Protein AF-A0A938H9A1-F1 (afdb_monomer)

Foldseek 3Di:
DDPVVVVVVVVVVVVVVVVVVVCCVVVVLVVCLVVPVVSVVVVCVVVVVLVVLLVVLLVVFFLDDDPVCVVVVQHSVNSSNVSSVVSSCVVCVVVVVVCVVVVVVVVVVD

Sequence (110 aa):
MGSDFMIDAGLYLAYALFGVGVLAAIGFPLVEMVTNLESAKKTLLSVGSLVVIFGLSYVLSGNEVLDSYQKFGITASSSKLIGASLIMLYITSILTFVLLVVGEILSALR

Secondary structure (DSSP, 8-state):
--HHHHHHHHHHHHHHHHHHHHHHHHHHHHHHHHH-HHHHHHHHHHHHHHHHHHHHHHHHS-----HHHHTTT--HHHHHHHHHHHHHHHHHHHHHHHHHHHHHHHHHH-

Structure (mmCIF, N/CA/C/O backbone):
data_AF-A0A938H9A1-F1
#
_entry.id   AF-A0A938H9A1-F1
#
loop_
_atom_site.group_PDB
_atom_site.id
_atom_site.type_symbol
_atom_site.label_atom_id
_atom_site.label_alt_id
_atom_site.label_comp_id
_atom_site.label_asym_id
_atom_site.label_entity_id
_atom_site.label_seq_id
_atom_site.pdbx_PDB_ins_code
_atom_site.Cartn_x
_atom_site.Cartn_y
_atom_site.Cartn_z
_atom_site.occupancy
_atom_site.B_iso_or_equiv
_atom_site.auth_seq_id
_atom_site.auth_comp_id
_atom_site.auth_asym_id
_atom_site.auth_atom_id
_atom_site.pdbx_PDB_model_num
ATOM 1 N N . MET A 1 1 ? 12.828 -32.909 27.542 1.00 55.53 1 MET A N 1
ATOM 2 C CA . MET A 1 1 ? 11.984 -32.097 26.639 1.00 55.53 1 MET A CA 1
ATOM 3 C C . MET A 1 1 ? 12.920 -31.163 25.901 1.00 55.53 1 MET A C 1
ATOM 5 O O . MET A 1 1 ? 13.513 -30.307 26.540 1.00 55.53 1 MET A O 1
ATOM 9 N N . GLY A 1 2 ? 13.198 -31.475 24.633 1.00 67.69 2 GLY A N 1
ATOM 10 C CA . GLY A 1 2 ? 14.241 -30.818 23.842 1.00 67.69 2 GLY A CA 1
ATOM 11 C C . GLY A 1 2 ? 13.844 -29.411 23.407 1.00 67.69 2 GLY A C 1
ATOM 12 O O . GLY A 1 2 ? 12.656 -29.096 23.338 1.00 67.69 2 GLY A O 1
ATOM 13 N N . SER A 1 3 ? 14.848 -28.588 23.114 1.00 71.31 3 SER A N 1
ATOM 14 C CA . SER A 1 3 ? 14.732 -27.231 22.559 1.00 71.31 3 SER A CA 1
ATOM 15 C C . SER A 1 3 ? 13.747 -27.122 21.392 1.00 71.31 3 SER A C 1
ATOM 17 O O . SER A 1 3 ? 13.077 -26.102 21.257 1.00 71.31 3 SER A O 1
ATOM 19 N N . ASP A 1 4 ? 13.604 -28.192 20.612 1.00 79.69 4 ASP A N 1
ATOM 20 C CA . ASP A 1 4 ? 12.749 -28.261 19.425 1.00 79.69 4 ASP A CA 1
ATOM 21 C C . ASP A 1 4 ? 11.268 -28.030 19.760 1.00 79.69 4 ASP A C 1
ATOM 23 O O . ASP A 1 4 ? 10.580 -27.301 19.054 1.00 79.69 4 ASP A O 1
ATOM 27 N N . PHE A 1 5 ? 10.789 -28.521 20.912 1.00 82.38 5 PHE A N 1
ATOM 28 C CA . PHE A 1 5 ? 9.403 -28.298 21.341 1.00 82.38 5 PHE A CA 1
ATOM 29 C C . PHE A 1 5 ? 9.107 -26.818 21.627 1.00 82.38 5 PHE A C 1
ATOM 31 O O . PHE A 1 5 ? 8.022 -26.334 21.311 1.00 82.38 5 PHE A O 1
ATOM 38 N N . MET A 1 6 ? 10.055 -26.085 22.224 1.00 84.12 6 MET A N 1
ATOM 39 C CA . MET A 1 6 ? 9.858 -24.659 22.512 1.00 84.12 6 MET A CA 1
ATOM 40 C C . MET A 1 6 ? 9.901 -23.811 21.239 1.00 84.12 6 MET A C 1
ATOM 42 O O . MET A 1 6 ? 9.151 -22.842 21.131 1.00 84.12 6 MET A O 1
ATOM 46 N N . ILE A 1 7 ? 10.754 -24.184 20.282 1.00 91.19 7 ILE A N 1
ATOM 47 C CA . ILE A 1 7 ? 10.863 -23.501 18.989 1.00 91.19 7 ILE A CA 1
ATOM 48 C C . ILE A 1 7 ? 9.584 -23.716 18.177 1.00 91.19 7 ILE A C 1
ATOM 50 O O . ILE A 1 7 ? 8.975 -22.739 17.744 1.00 91.19 7 ILE A O 1
ATOM 54 N N . ASP A 1 8 ? 9.127 -24.962 18.044 1.00 92.62 8 ASP A N 1
ATOM 55 C CA . ASP A 1 8 ? 7.924 -25.284 17.275 1.00 92.62 8 ASP A CA 1
ATOM 56 C C . ASP A 1 8 ? 6.675 -24.645 17.892 1.00 92.62 8 ASP A C 1
ATOM 58 O O . ASP A 1 8 ? 5.897 -23.994 17.194 1.00 92.62 8 ASP A O 1
ATOM 62 N N . ALA A 1 9 ? 6.498 -24.754 19.214 1.00 92.00 9 ALA A N 1
ATOM 63 C CA . ALA A 1 9 ? 5.362 -24.143 19.905 1.00 92.00 9 ALA A CA 1
ATOM 64 C C . ALA A 1 9 ? 5.363 -22.609 19.785 1.00 92.00 9 ALA A C 1
ATOM 66 O O . ALA A 1 9 ? 4.313 -22.006 19.550 1.00 92.00 9 ALA A O 1
ATOM 67 N N . GLY A 1 10 ? 6.535 -21.976 19.904 1.00 91.50 10 GLY A N 1
ATOM 68 C CA . GLY A 1 10 ? 6.688 -20.535 19.710 1.00 91.50 10 GLY A CA 1
ATOM 69 C C . GLY A 1 10 ? 6.359 -20.100 18.282 1.00 91.50 10 GLY A C 1
ATOM 70 O O . GLY A 1 10 ? 5.687 -19.087 18.084 1.00 91.50 10 GLY A O 1
ATOM 71 N N . LEU A 1 11 ? 6.765 -20.890 17.287 1.00 94.38 11 LEU A N 1
ATOM 72 C CA . LEU A 1 11 ? 6.515 -20.597 15.880 1.00 94.38 11 LEU A CA 1
ATOM 73 C C . LEU A 1 11 ? 5.032 -20.763 15.511 1.00 94.38 11 LEU A C 1
ATOM 75 O O . LEU A 1 11 ? 4.464 -19.889 14.856 1.00 94.38 11 LEU A O 1
ATOM 79 N N . TYR A 1 12 ? 4.371 -21.820 15.992 1.00 94.75 12 TYR A N 1
ATOM 80 C CA . TYR A 1 12 ? 2.926 -21.996 15.811 1.00 94.75 12 TYR A CA 1
ATOM 81 C C . TYR A 1 12 ? 2.122 -20.865 16.455 1.00 94.75 12 TYR A C 1
ATOM 83 O O . TYR A 1 12 ? 1.180 -20.356 15.845 1.00 94.75 12 TYR A O 1
ATOM 91 N N . LEU A 1 13 ? 2.510 -20.427 17.656 1.00 94.94 13 LEU A N 1
ATOM 92 C CA . LEU A 1 13 ? 1.878 -19.287 18.314 1.00 94.94 13 LEU A CA 1
ATOM 93 C C . LEU A 1 13 ? 2.089 -17.991 17.521 1.00 94.94 13 LEU A C 1
ATOM 95 O O . LEU A 1 13 ? 1.142 -17.228 17.334 1.00 94.94 13 LEU A O 1
ATOM 99 N N . ALA A 1 14 ? 3.302 -17.753 17.017 1.00 95.38 14 ALA A N 1
ATOM 100 C CA . ALA A 1 14 ? 3.604 -16.590 16.191 1.00 95.38 14 ALA A CA 1
ATOM 101 C C . ALA A 1 14 ? 2.769 -16.576 14.902 1.00 95.38 14 ALA A C 1
ATOM 103 O O . ALA A 1 14 ? 2.202 -15.540 14.564 1.00 95.38 14 ALA A O 1
ATOM 104 N N . TYR A 1 15 ? 2.619 -17.716 14.219 1.00 95.88 15 TYR A N 1
ATOM 105 C CA . TYR A 1 15 ? 1.754 -17.813 13.041 1.00 95.88 15 TYR A CA 1
ATOM 106 C C . TYR A 1 15 ? 0.277 -17.602 13.372 1.00 95.88 15 TYR A C 1
ATOM 108 O O . TYR A 1 15 ? -0.418 -16.922 12.617 1.00 95.88 15 TYR A O 1
ATOM 116 N N . ALA A 1 16 ? -0.203 -18.124 14.503 1.00 96.38 16 ALA A N 1
ATOM 117 C CA . ALA A 1 16 ? -1.574 -17.896 14.947 1.00 96.38 16 ALA A CA 1
ATOM 118 C C . ALA A 1 16 ? -1.832 -16.405 15.224 1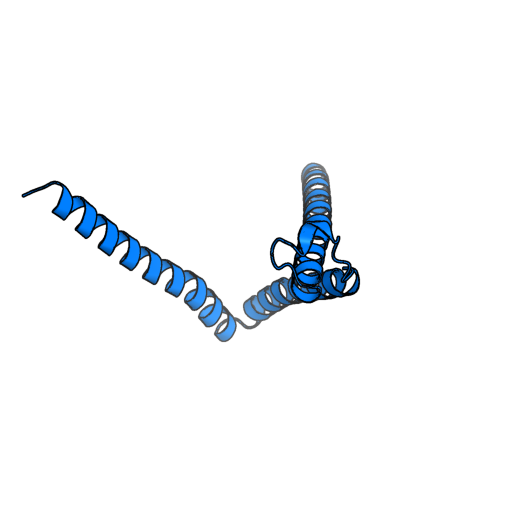.00 96.38 16 ALA A C 1
ATOM 120 O O . ALA A 1 16 ? -2.798 -15.837 14.716 1.00 96.38 16 ALA A O 1
ATOM 121 N N . LEU A 1 17 ? -0.937 -15.747 15.967 1.00 96.75 17 LEU A N 1
ATOM 122 C CA . LEU A 1 17 ? -1.026 -14.315 16.257 1.00 96.75 17 LEU A CA 1
ATOM 123 C C . LEU A 1 17 ? -0.872 -13.458 14.998 1.00 96.75 17 LEU A C 1
ATOM 125 O O . LEU A 1 17 ? -1.593 -12.476 14.846 1.00 96.75 17 LEU A O 1
ATOM 129 N N . PHE A 1 18 ? 0.012 -13.840 14.075 1.00 96.44 18 PHE A N 1
ATOM 130 C CA . PHE A 1 18 ? 0.145 -13.182 12.778 1.00 96.44 18 PHE A CA 1
ATOM 131 C C . PHE A 1 18 ? -1.151 -13.290 11.971 1.00 96.44 18 PHE A C 1
ATOM 133 O O . PHE A 1 18 ? -1.632 -12.286 11.456 1.00 96.44 18 PHE A O 1
ATOM 140 N N . GLY A 1 19 ? -1.762 -14.478 11.924 1.00 96.38 19 GLY A N 1
ATOM 141 C CA . GLY A 1 19 ? -3.053 -14.690 11.274 1.00 96.38 19 GLY A CA 1
ATOM 142 C C . GLY A 1 19 ? -4.150 -13.805 11.867 1.00 96.38 19 GLY A C 1
ATOM 143 O O . GLY A 1 19 ? -4.844 -13.110 11.127 1.00 96.38 19 GLY A O 1
ATOM 144 N N . VAL A 1 20 ? -4.263 -13.753 13.198 1.00 96.50 20 VAL A N 1
ATOM 145 C CA . VAL A 1 20 ? -5.205 -12.853 13.889 1.00 96.50 20 VAL A CA 1
ATOM 146 C C . VAL A 1 20 ? -4.896 -11.387 13.585 1.00 96.50 20 VAL A C 1
ATOM 148 O O . VAL A 1 20 ? -5.813 -10.612 13.327 1.00 96.50 20 VAL A O 1
ATOM 151 N N . GLY A 1 21 ? -3.619 -11.007 13.560 1.00 95.44 21 GLY A N 1
ATOM 152 C CA . GLY A 1 21 ? -3.176 -9.657 13.222 1.00 95.44 21 GLY A CA 1
ATOM 153 C C . GLY A 1 21 ? -3.576 -9.249 11.806 1.00 95.44 21 GLY A C 1
ATOM 154 O O . GLY A 1 21 ? -4.126 -8.169 11.619 1.00 95.44 21 GLY A O 1
ATOM 155 N N . VAL A 1 22 ? -3.378 -10.127 10.819 1.00 96.25 22 VAL A N 1
ATOM 156 C CA . VAL A 1 22 ? -3.808 -9.901 9.430 1.00 96.25 22 VAL A CA 1
ATOM 157 C C . VAL A 1 22 ? -5.330 -9.779 9.347 1.00 96.25 22 VAL A C 1
ATOM 159 O O . VAL A 1 22 ? -5.840 -8.851 8.718 1.00 96.25 22 VAL A O 1
ATOM 162 N N . LEU A 1 23 ? -6.065 -10.670 10.018 1.00 95.69 23 LEU A N 1
ATOM 163 C CA . LEU A 1 23 ? -7.528 -10.624 10.053 1.00 95.69 23 LEU A CA 1
ATOM 164 C C . LEU A 1 23 ? -8.045 -9.335 10.695 1.00 95.69 23 LEU A C 1
ATOM 166 O O . LEU A 1 23 ? -8.982 -8.743 10.174 1.00 95.69 23 LEU A O 1
ATOM 170 N N . ALA A 1 24 ? -7.431 -8.870 11.781 1.00 93.31 24 ALA A N 1
ATOM 171 C CA . ALA A 1 24 ? -7.784 -7.612 12.427 1.00 93.31 24 ALA A CA 1
ATOM 172 C C . ALA A 1 24 ? -7.439 -6.402 11.544 1.00 93.31 24 ALA A C 1
ATOM 174 O O . ALA A 1 24 ? -8.273 -5.517 11.361 1.00 93.31 24 ALA A O 1
ATOM 175 N N . ALA A 1 25 ? -6.241 -6.383 10.954 1.00 90.00 25 ALA A N 1
ATOM 176 C CA . ALA A 1 25 ? -5.765 -5.295 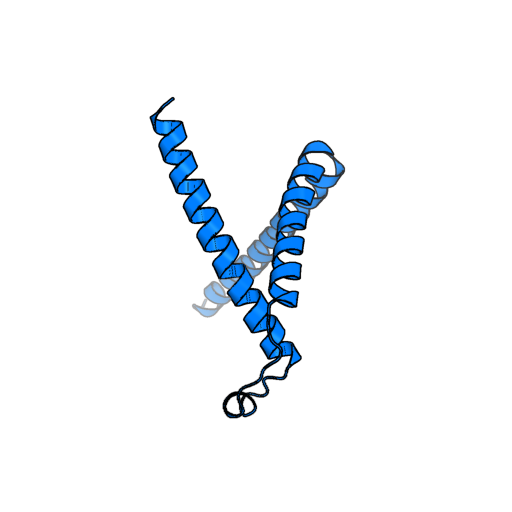10.103 1.00 90.00 25 ALA A CA 1
ATOM 177 C C . ALA A 1 25 ? -6.630 -5.090 8.852 1.00 90.00 25 ALA A C 1
ATOM 179 O O . ALA A 1 25 ? -6.736 -3.969 8.367 1.00 90.00 25 ALA A O 1
ATOM 180 N N . ILE A 1 26 ? -7.261 -6.151 8.343 1.00 89.94 26 ILE A N 1
ATOM 181 C CA . ILE A 1 26 ? -8.200 -6.075 7.217 1.00 89.94 26 ILE A CA 1
ATOM 182 C C . ILE A 1 26 ? -9.641 -5.898 7.718 1.00 89.94 26 ILE A C 1
ATOM 184 O O . ILE A 1 26 ? -10.387 -5.069 7.203 1.00 89.94 26 ILE A O 1
ATOM 188 N N . GLY A 1 27 ? -10.041 -6.659 8.736 1.00 90.62 27 GLY A N 1
ATOM 189 C CA . GLY A 1 27 ? -11.410 -6.718 9.238 1.00 90.62 27 GLY A CA 1
ATOM 190 C C . GLY A 1 27 ? -11.883 -5.417 9.880 1.00 90.62 27 GLY A C 1
ATOM 191 O O . GLY A 1 27 ? -12.991 -4.975 9.585 1.00 90.62 27 GLY A O 1
ATOM 192 N N . PHE A 1 28 ? -11.053 -4.768 10.704 1.00 87.94 28 PHE A N 1
ATOM 193 C CA . PHE A 1 28 ? -11.435 -3.511 11.355 1.00 87.94 28 PHE A CA 1
ATOM 194 C C . PHE A 1 28 ? -11.724 -2.389 10.349 1.00 87.94 28 PHE A C 1
ATOM 196 O O . PHE A 1 28 ? -12.821 -1.835 10.417 1.00 87.94 28 PHE A O 1
ATOM 203 N N . PRO A 1 29 ? -10.842 -2.087 9.371 1.00 83.56 29 PRO A N 1
ATOM 204 C CA . PRO A 1 29 ? -11.151 -1.095 8.345 1.00 83.56 29 PRO A CA 1
ATOM 205 C C . PRO A 1 29 ? -12.423 -1.411 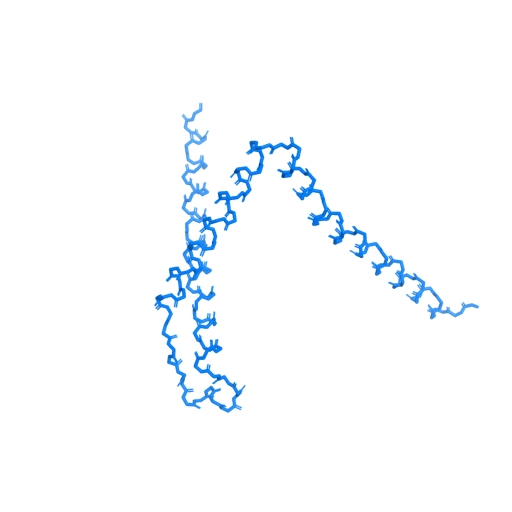7.557 1.00 83.56 29 PRO A C 1
ATOM 207 O O . PRO A 1 29 ? -13.192 -0.503 7.265 1.00 83.56 29 PRO A O 1
ATOM 210 N N . LEU A 1 30 ? -12.677 -2.684 7.231 1.00 86.00 30 LEU A N 1
ATOM 211 C CA . LEU A 1 30 ? -13.877 -3.074 6.487 1.00 86.00 30 LEU A CA 1
ATOM 212 C C . LEU A 1 30 ? -15.160 -2.846 7.293 1.00 86.00 30 LEU A C 1
ATOM 214 O O . LEU A 1 30 ? -16.132 -2.327 6.748 1.00 86.00 30 LEU A O 1
ATOM 218 N N . VAL A 1 31 ? -15.168 -3.193 8.583 1.00 86.81 31 VAL A N 1
ATOM 219 C CA . VAL A 1 31 ? -16.314 -2.925 9.465 1.00 86.81 31 VAL A CA 1
ATOM 220 C C . VAL A 1 31 ? -16.527 -1.417 9.613 1.00 86.81 31 VAL A C 1
ATOM 222 O O . VAL A 1 31 ? -17.647 -0.946 9.427 1.00 86.81 31 VAL A O 1
ATOM 225 N N . GLU A 1 32 ? -15.455 -0.660 9.853 1.00 83.50 32 GLU A N 1
ATOM 226 C CA . GLU A 1 32 ? -15.465 0.806 9.959 1.00 83.50 32 GLU A CA 1
ATOM 227 C C . GLU A 1 32 ? -16.015 1.475 8.686 1.00 83.50 32 GLU A C 1
ATOM 229 O O . GLU A 1 32 ? -16.759 2.451 8.757 1.00 83.50 32 GLU A O 1
ATOM 234 N N . MET A 1 33 ? -15.697 0.934 7.504 1.00 81.12 33 MET A N 1
ATOM 235 C CA . MET A 1 33 ? -16.204 1.441 6.225 1.00 81.12 33 MET A CA 1
ATOM 236 C C . MET A 1 33 ? -17.718 1.250 6.058 1.00 81.12 33 MET A C 1
ATOM 238 O O . MET A 1 33 ? -18.359 2.045 5.372 1.00 81.12 33 MET A O 1
ATOM 242 N N . VAL A 1 34 ? -18.300 0.208 6.657 1.00 82.50 34 VAL A N 1
ATOM 243 C CA . VAL A 1 34 ? -19.744 -0.068 6.563 1.00 82.50 34 VAL A CA 1
ATOM 244 C C . VAL A 1 34 ? -20.526 0.692 7.634 1.00 82.50 34 VAL A C 1
ATOM 246 O O . VAL A 1 34 ? -21.640 1.142 7.373 1.00 82.50 34 VAL A O 1
ATOM 249 N N . THR A 1 35 ? -19.958 0.865 8.827 1.00 84.75 35 THR A N 1
ATOM 250 C CA . THR A 1 35 ? -20.620 1.561 9.939 1.00 84.75 35 THR A CA 1
ATOM 251 C C . THR A 1 35 ? -20.513 3.081 9.831 1.00 84.75 35 THR A C 1
ATOM 253 O O . THR A 1 35 ? -21.471 3.781 10.156 1.00 84.75 35 THR A O 1
ATOM 256 N N . ASN A 1 36 ? -19.387 3.602 9.332 1.00 83.38 36 ASN A N 1
ATOM 257 C CA . ASN A 1 36 ? -19.093 5.031 9.284 1.00 83.38 36 ASN A CA 1
ATOM 258 C C . ASN A 1 36 ? -18.863 5.506 7.843 1.00 83.38 36 ASN A C 1
ATOM 260 O O . ASN A 1 36 ? -17.742 5.513 7.332 1.00 83.38 36 ASN A O 1
ATOM 264 N N . LEU A 1 37 ? -19.925 6.005 7.199 1.00 78.62 37 LEU A N 1
ATOM 265 C CA . LEU A 1 37 ? -19.866 6.556 5.835 1.00 78.62 37 LEU A CA 1
ATOM 266 C C . LEU A 1 37 ? -18.848 7.699 5.673 1.00 78.62 37 LEU A C 1
ATOM 268 O O . LEU A 1 37 ? -18.301 7.885 4.587 1.00 78.62 37 LEU A O 1
ATOM 272 N N . GLU A 1 38 ? -18.589 8.484 6.721 1.00 80.62 38 GLU A N 1
ATOM 273 C CA . GLU A 1 38 ? -17.589 9.557 6.673 1.00 80.62 38 GLU A CA 1
ATOM 274 C C . GLU A 1 38 ? -16.157 9.004 6.651 1.00 80.62 38 GLU A C 1
ATOM 276 O O . GLU A 1 38 ? -15.355 9.390 5.795 1.00 80.62 38 GLU A O 1
ATOM 281 N N . SER A 1 39 ? -15.849 8.059 7.544 1.00 77.75 39 SER A N 1
ATOM 282 C CA . SER A 1 39 ? -14.560 7.359 7.577 1.00 77.75 39 SER A CA 1
ATOM 283 C C . SER A 1 39 ? -14.325 6.592 6.277 1.00 77.75 39 SER A C 1
ATOM 285 O O . SER A 1 39 ? -13.246 6.681 5.694 1.00 77.75 39 SER A O 1
ATOM 287 N N . ALA A 1 40 ? -15.363 5.936 5.751 1.00 80.81 40 ALA A N 1
ATOM 288 C CA . ALA A 1 40 ? -15.315 5.241 4.472 1.00 80.81 40 ALA A CA 1
ATOM 289 C C . ALA A 1 40 ? -14.929 6.167 3.314 1.00 80.81 40 ALA A C 1
ATOM 291 O O . ALA A 1 40 ? -14.081 5.810 2.500 1.00 80.81 40 ALA A O 1
ATOM 292 N N . LYS A 1 41 ? -15.498 7.379 3.254 1.00 82.75 41 LYS A N 1
ATOM 293 C CA . LYS A 1 41 ? -15.149 8.377 2.230 1.00 82.75 41 LYS A CA 1
ATOM 294 C C . LYS A 1 41 ? -13.698 8.835 2.348 1.00 82.75 41 LYS A C 1
ATOM 296 O O . LYS A 1 41 ? -13.032 8.951 1.324 1.00 82.75 41 LYS A O 1
ATOM 301 N N . LYS A 1 42 ? -13.191 9.072 3.564 1.00 83.62 42 LYS A N 1
ATOM 302 C CA . LYS A 1 42 ? -11.785 9.462 3.788 1.00 83.62 42 LYS A CA 1
ATOM 303 C C . LYS A 1 42 ? -10.820 8.357 3.353 1.00 83.62 42 LYS A C 1
ATOM 305 O O . LYS A 1 42 ? -9.870 8.642 2.628 1.00 83.62 42 LYS A O 1
ATOM 310 N N . THR A 1 43 ? -11.100 7.106 3.714 1.00 84.75 43 THR A N 1
ATOM 311 C CA . THR A 1 43 ? -10.309 5.944 3.279 1.00 84.75 43 THR A CA 1
ATOM 312 C C . THR A 1 43 ? -10.398 5.730 1.769 1.00 84.75 43 THR A C 1
ATOM 314 O O . THR A 1 43 ? -9.395 5.470 1.114 1.00 84.75 43 THR A O 1
ATOM 317 N N . LEU A 1 44 ? -11.580 5.887 1.174 1.00 85.12 44 LEU A N 1
ATOM 318 C CA . LEU A 1 44 ? -11.746 5.756 -0.272 1.00 85.12 44 LEU A CA 1
ATOM 319 C C . LEU A 1 44 ? -11.010 6.867 -1.030 1.00 85.12 44 LEU A C 1
ATOM 321 O O . LEU A 1 44 ? -10.438 6.608 -2.083 1.00 85.12 44 LEU A O 1
ATOM 325 N N . LEU A 1 45 ? -10.979 8.087 -0.489 1.00 88.50 45 LEU A N 1
ATOM 326 C CA . LEU A 1 45 ? -10.190 9.185 -1.045 1.00 88.50 45 LEU A CA 1
ATOM 327 C C . LEU A 1 45 ? -8.685 8.923 -0.924 1.00 88.50 45 LEU A C 1
ATOM 329 O O . LEU A 1 45 ? -7.955 9.189 -1.879 1.00 88.50 45 LEU A O 1
ATOM 333 N N . SER A 1 46 ? -8.206 8.380 0.199 1.00 86.62 46 SER A N 1
ATOM 334 C CA . SER A 1 46 ? -6.779 8.071 0.368 1.00 86.62 46 SER A CA 1
ATOM 335 C C . SER A 1 46 ? -6.329 6.927 -0.546 1.00 86.62 46 SER A C 1
ATOM 337 O O . SER A 1 46 ? -5.347 7.062 -1.271 1.00 86.62 46 SER A O 1
ATOM 339 N N . VAL A 1 47 ? -7.082 5.828 -0.599 1.00 89.31 47 VAL A N 1
ATOM 340 C CA . VAL A 1 47 ? -6.778 4.700 -1.490 1.00 89.31 47 VAL A CA 1
ATOM 341 C C . VAL A 1 47 ? -6.967 5.107 -2.952 1.00 89.31 47 VAL A C 1
ATOM 343 O O . VAL A 1 47 ? -6.122 4.813 -3.793 1.00 89.31 47 VAL A O 1
ATOM 346 N N . GLY A 1 48 ? -8.039 5.836 -3.263 1.00 91.44 48 GLY A N 1
ATOM 347 C CA . GLY A 1 48 ? -8.337 6.307 -4.612 1.00 91.44 48 GLY A CA 1
ATOM 348 C C . GLY A 1 48 ? -7.265 7.247 -5.158 1.00 91.44 48 GLY A C 1
ATOM 349 O O . GLY A 1 48 ? -6.833 7.079 -6.295 1.00 91.44 48 GLY A O 1
ATOM 350 N N . SER A 1 49 ? -6.769 8.187 -4.349 1.00 91.12 49 SER A N 1
ATOM 351 C CA . SER A 1 49 ? -5.656 9.058 -4.754 1.00 91.12 49 SER A CA 1
ATOM 352 C C . SER A 1 49 ? -4.371 8.269 -5.015 1.00 91.12 49 SER A C 1
ATOM 354 O O . SER A 1 49 ? -3.685 8.540 -5.999 1.00 91.12 49 SER A O 1
ATOM 356 N N . LEU A 1 50 ? -4.087 7.234 -4.222 1.00 91.44 50 LEU A N 1
ATOM 357 C CA . LEU A 1 50 ? -2.940 6.353 -4.442 1.00 91.44 50 LEU A CA 1
ATOM 358 C C . LEU A 1 50 ? -3.054 5.570 -5.763 1.00 91.44 50 LEU A C 1
ATOM 360 O O . LEU A 1 50 ? -2.085 5.487 -6.518 1.00 91.44 50 LEU A O 1
ATOM 364 N N . VAL A 1 51 ? -4.251 5.065 -6.082 1.00 94.00 51 VAL A N 1
ATOM 365 C CA . VAL A 1 51 ? -4.545 4.399 -7.364 1.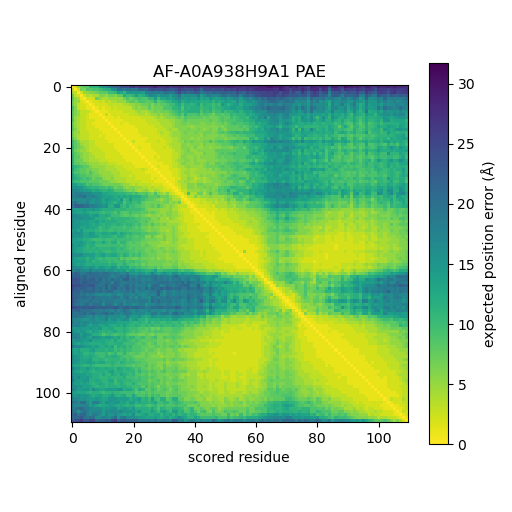00 94.00 51 VAL A CA 1
ATOM 366 C C . VAL A 1 51 ? -4.392 5.363 -8.540 1.00 94.00 51 VAL A C 1
ATOM 368 O O . VAL A 1 51 ? -3.821 4.988 -9.563 1.00 94.00 51 VAL A O 1
ATOM 371 N N . VAL A 1 52 ? -4.852 6.610 -8.403 1.00 94.81 52 VAL A N 1
ATOM 372 C CA . VAL A 1 52 ? -4.685 7.644 -9.438 1.00 94.81 52 VAL A CA 1
ATOM 373 C C . VAL A 1 52 ? -3.204 7.928 -9.686 1.00 94.81 52 VAL A C 1
ATOM 375 O O . VAL A 1 52 ? -2.776 7.938 -10.839 1.00 94.81 52 VAL A O 1
ATOM 378 N N . ILE A 1 53 ? -2.406 8.103 -8.627 1.00 94.69 53 ILE A N 1
ATOM 379 C CA . ILE A 1 53 ? -0.959 8.327 -8.754 1.00 94.69 53 ILE A CA 1
ATOM 380 C C . ILE A 1 53 ? -0.297 7.127 -9.433 1.00 94.69 53 ILE A C 1
ATOM 382 O O . ILE A 1 53 ? 0.450 7.319 -10.387 1.00 94.69 53 ILE A O 1
ATOM 386 N N . PHE A 1 54 ? -0.613 5.899 -9.010 1.00 93.94 54 PHE A N 1
ATOM 387 C CA . PHE A 1 54 ? -0.079 4.694 -9.644 1.00 93.94 54 PHE A CA 1
ATOM 388 C C . PHE A 1 54 ? -0.456 4.607 -11.128 1.00 93.94 54 PHE A C 1
ATOM 390 O O . PHE A 1 54 ? 0.397 4.305 -11.958 1.00 93.94 54 PHE A O 1
ATOM 397 N N . GLY A 1 55 ? -1.705 4.920 -11.486 1.00 93.31 55 GLY A N 1
ATOM 398 C CA . GLY A 1 55 ? -2.158 4.954 -12.876 1.00 93.31 55 GLY A CA 1
ATOM 399 C C . GLY A 1 55 ? -1.371 5.958 -13.720 1.00 93.31 55 GLY A C 1
ATOM 400 O O . GLY A 1 55 ? -0.903 5.615 -14.806 1.00 93.31 55 GLY A O 1
ATOM 401 N N . LEU A 1 56 ? -1.149 7.169 -13.200 1.00 94.69 56 LEU A N 1
ATOM 402 C CA . LEU A 1 56 ? -0.312 8.177 -13.855 1.00 94.69 56 LEU A CA 1
ATOM 403 C C . LEU A 1 56 ? 1.136 7.695 -14.000 1.00 94.69 56 LEU A C 1
ATOM 405 O O . LEU A 1 56 ? 1.706 7.785 -15.085 1.00 94.69 56 LEU A O 1
ATOM 409 N N . SER A 1 57 ? 1.719 7.123 -12.946 1.00 94.06 57 SER A N 1
ATOM 410 C CA . SER A 1 57 ? 3.070 6.557 -12.988 1.00 94.06 57 SER A CA 1
ATOM 411 C C . SER A 1 57 ? 3.188 5.400 -13.984 1.00 94.06 57 SER A C 1
ATOM 413 O O . SER A 1 57 ? 4.200 5.286 -14.668 1.00 94.06 57 SER A O 1
ATOM 415 N N . TYR A 1 58 ? 2.148 4.577 -14.125 1.00 91.62 58 TYR A N 1
ATOM 416 C CA . TYR A 1 58 ? 2.110 3.475 -15.084 1.00 91.62 58 TYR A CA 1
ATOM 417 C C . TYR A 1 58 ? 2.016 3.951 -16.536 1.00 91.62 58 TYR A C 1
ATOM 419 O O . TYR A 1 58 ? 2.636 3.354 -17.415 1.00 91.62 58 TYR A O 1
ATOM 427 N N . VAL A 1 59 ? 1.278 5.034 -16.803 1.00 91.75 59 VAL A N 1
ATOM 428 C CA . VAL A 1 59 ? 1.227 5.662 -18.136 1.00 91.75 59 VAL A CA 1
ATOM 429 C C . VAL A 1 59 ? 2.563 6.317 -18.489 1.00 91.75 59 VAL A C 1
ATOM 431 O O . VAL A 1 59 ? 3.008 6.197 -19.627 1.00 91.75 59 VAL A O 1
ATOM 434 N N . LEU A 1 60 ? 3.211 6.966 -17.519 1.00 89.94 60 LEU A N 1
ATOM 435 C CA . LEU A 1 60 ? 4.524 7.595 -17.694 1.00 89.94 60 LEU A CA 1
ATOM 436 C C . LEU A 1 60 ? 5.669 6.577 -17.805 1.00 89.94 60 LEU A C 1
ATOM 438 O O . LEU A 1 60 ? 6.713 6.893 -18.372 1.00 89.94 60 LEU A O 1
ATOM 442 N N . SER A 1 61 ? 5.494 5.367 -17.273 1.00 89.62 61 SER A N 1
ATOM 443 C CA . SER A 1 61 ? 6.511 4.324 -17.353 1.00 89.62 61 SER A CA 1
ATOM 444 C C . SER A 1 61 ? 6.633 3.768 -18.770 1.00 89.62 61 SER A C 1
ATOM 446 O O . SER A 1 61 ? 5.673 3.241 -19.342 1.00 89.62 61 SER A O 1
ATOM 448 N N . GLY A 1 62 ? 7.857 3.795 -19.294 1.00 82.50 62 GLY A N 1
ATOM 449 C CA . GLY A 1 62 ? 8.222 3.083 -20.514 1.00 82.50 62 GLY A CA 1
ATOM 450 C C . GLY A 1 62 ? 8.101 1.566 -20.352 1.00 82.50 62 GLY A C 1
ATOM 451 O O . GLY A 1 62 ? 8.121 1.032 -19.240 1.00 82.50 62 GLY A O 1
ATOM 452 N N . ASN A 1 63 ? 7.963 0.873 -21.480 1.00 76.94 63 ASN A N 1
ATOM 453 C CA . ASN A 1 63 ? 8.011 -0.589 -21.585 1.00 76.94 63 ASN A CA 1
ATOM 454 C C . ASN A 1 63 ? 9.376 -1.093 -22.087 1.00 76.94 63 ASN A C 1
ATOM 456 O O . ASN A 1 63 ? 9.505 -2.269 -22.429 1.00 76.94 63 ASN A O 1
ATOM 460 N N . GLU A 1 64 ? 10.368 -0.204 -22.133 1.00 76.31 64 GLU A N 1
ATOM 461 C CA . GLU A 1 64 ? 11.729 -0.497 -22.566 1.00 76.31 64 GLU A CA 1
ATOM 462 C C . GLU A 1 64 ? 12.321 -1.618 -21.696 1.00 76.31 64 GLU A C 1
ATOM 464 O O . GLU A 1 64 ? 12.255 -1.579 -20.462 1.00 76.31 64 GLU A O 1
ATOM 469 N N . VAL A 1 65 ? 12.922 -2.621 -22.330 1.00 71.75 65 VAL A N 1
ATOM 470 C CA . VAL A 1 65 ? 13.716 -3.646 -21.645 1.00 71.75 65 VAL A CA 1
ATOM 471 C C . VAL A 1 65 ? 15.112 -3.571 -22.224 1.00 71.75 65 VAL A C 1
ATOM 473 O O . VAL A 1 65 ? 15.296 -3.807 -23.414 1.00 71.75 65 VAL A O 1
ATOM 476 N N . LEU A 1 66 ? 16.098 -3.240 -21.392 1.00 76.56 66 LEU A N 1
ATOM 477 C CA . LEU A 1 66 ? 17.492 -3.314 -21.812 1.00 76.56 66 LEU A CA 1
ATOM 478 C C . LEU A 1 66 ? 17.837 -4.782 -22.094 1.00 76.56 66 LEU A C 1
ATOM 480 O O . LEU A 1 66 ? 17.493 -5.649 -21.289 1.00 76.56 66 LEU A O 1
ATOM 484 N N . ASP A 1 67 ? 18.548 -5.071 -23.184 1.00 72.00 67 ASP A N 1
ATOM 485 C CA . ASP A 1 67 ? 18.897 -6.451 -23.573 1.00 72.00 67 ASP A CA 1
ATOM 486 C C . ASP A 1 67 ? 19.619 -7.218 -22.450 1.00 72.00 67 ASP A C 1
ATOM 488 O O . ASP A 1 67 ? 19.453 -8.425 -22.271 1.00 72.00 67 ASP A O 1
ATOM 492 N N . SER A 1 68 ? 20.357 -6.502 -21.596 1.00 74.00 68 SER A N 1
ATOM 493 C CA . SER A 1 68 ? 21.012 -7.063 -20.412 1.00 74.00 68 SER A CA 1
ATOM 494 C C . SER A 1 68 ? 20.044 -7.566 -19.330 1.00 74.00 68 SER A C 1
ATOM 496 O O . SER A 1 68 ? 20.467 -8.364 -18.493 1.00 74.00 68 SER A O 1
ATOM 498 N N . TYR A 1 69 ? 18.775 -7.143 -19.337 1.00 70.94 69 TYR A N 1
ATOM 499 C CA . TYR A 1 69 ? 17.724 -7.577 -18.411 1.00 70.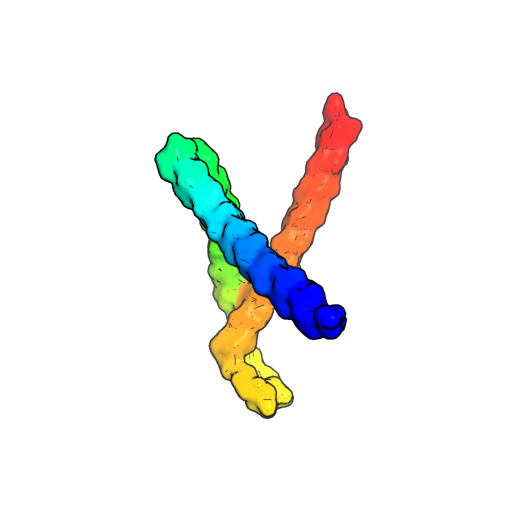94 69 TYR A CA 1
ATOM 500 C C . TYR A 1 69 ? 16.875 -8.736 -18.942 1.00 70.94 69 TYR A C 1
ATOM 502 O O . TYR A 1 69 ? 16.258 -9.449 -18.148 1.00 70.94 69 TYR A O 1
ATOM 510 N N . GLN A 1 70 ? 16.908 -9.003 -20.252 1.00 71.19 70 GLN A N 1
ATOM 511 C CA . GLN A 1 70 ? 16.216 -10.153 -20.846 1.00 71.19 70 GLN A CA 1
ATOM 512 C C . GLN A 1 70 ? 16.733 -11.485 -20.281 1.00 71.19 70 GLN A C 1
ATOM 514 O O . GLN A 1 70 ? 15.951 -12.403 -20.040 1.00 71.19 70 GLN A O 1
ATOM 519 N N . LYS A 1 71 ? 18.032 -11.565 -19.955 1.00 78.06 71 LYS A N 1
ATOM 520 C CA . LYS A 1 71 ? 18.652 -12.744 -19.317 1.00 78.06 71 LYS A CA 1
ATOM 521 C C . LYS A 1 71 ? 18.093 -13.076 -17.925 1.00 78.06 71 LYS A C 1
ATOM 523 O O . LYS A 1 71 ? 18.292 -14.185 -17.446 1.00 78.06 71 LYS A O 1
ATOM 528 N N . PHE A 1 72 ? 17.413 -12.125 -17.280 1.00 79.25 72 PHE A N 1
ATOM 529 C CA . PHE A 1 72 ? 16.742 -12.312 -15.990 1.00 79.25 72 PHE A CA 1
ATOM 530 C C . PHE A 1 72 ? 15.240 -12.603 -16.141 1.00 79.25 72 PHE A C 1
ATOM 532 O O . PHE A 1 72 ? 14.511 -12.589 -15.154 1.00 79.25 72 PHE A O 1
ATOM 539 N N . GLY A 1 73 ? 14.758 -12.842 -17.366 1.00 78.81 73 GLY A N 1
ATOM 540 C CA . GLY A 1 73 ? 13.342 -13.095 -17.635 1.00 78.81 73 GLY A CA 1
ATOM 541 C C . GLY A 1 73 ? 12.453 -11.859 -17.479 1.00 78.81 73 GLY A C 1
ATOM 542 O O . GLY A 1 73 ? 11.235 -11.995 -17.360 1.00 78.81 73 GLY A O 1
ATOM 543 N N . ILE A 1 74 ? 13.029 -10.649 -17.470 1.00 79.25 74 ILE A N 1
ATOM 544 C CA . ILE A 1 74 ? 12.241 -9.417 -17.398 1.00 79.25 74 ILE A CA 1
ATOM 545 C C . ILE A 1 74 ? 11.553 -9.191 -18.741 1.00 79.25 74 ILE A C 1
ATOM 547 O O . ILE A 1 74 ? 12.189 -8.942 -19.763 1.00 79.25 74 ILE A O 1
ATOM 551 N N . THR A 1 75 ? 10.226 -9.272 -18.718 1.00 82.56 75 THR A N 1
ATOM 552 C CA . THR A 1 75 ? 9.369 -8.946 -19.860 1.00 82.56 75 THR A CA 1
ATOM 553 C C . THR A 1 75 ? 9.064 -7.448 -19.896 1.00 82.56 75 THR A C 1
ATOM 555 O O . THR A 1 75 ? 9.182 -6.754 -18.885 1.00 82.56 75 THR A O 1
ATOM 558 N N . ALA A 1 76 ? 8.589 -6.944 -21.038 1.00 82.00 76 ALA A N 1
ATOM 559 C CA . ALA A 1 76 ? 8.149 -5.553 -21.176 1.00 82.00 76 ALA A CA 1
ATOM 560 C C . ALA A 1 76 ? 7.068 -5.161 -20.147 1.00 82.00 76 ALA A C 1
ATOM 562 O O . ALA A 1 76 ? 7.072 -4.044 -19.632 1.00 82.00 76 ALA A O 1
ATOM 563 N N . SER A 1 77 ? 6.180 -6.097 -19.784 1.00 83.19 77 SER A N 1
ATOM 564 C CA . SER A 1 77 ? 5.157 -5.874 -18.754 1.00 83.19 77 SER A CA 1
ATOM 565 C C . SER A 1 77 ? 5.766 -5.744 -17.358 1.00 83.19 77 SER A C 1
ATOM 567 O O . SER A 1 77 ? 5.378 -4.862 -16.594 1.00 83.19 77 SER A O 1
ATOM 569 N N . SER A 1 78 ? 6.725 -6.608 -17.018 1.00 84.56 78 SER A N 1
ATOM 570 C CA . SER A 1 78 ? 7.432 -6.545 -15.735 1.00 84.56 78 SER A CA 1
ATOM 571 C C . SER A 1 78 ? 8.259 -5.263 -15.628 1.00 84.56 78 SER A C 1
ATOM 573 O O . SER A 1 78 ? 8.188 -4.586 -14.608 1.00 84.56 78 SER A O 1
ATOM 575 N N . SER A 1 79 ? 8.973 -4.886 -16.695 1.00 86.44 79 SER A N 1
ATOM 576 C CA . SER A 1 79 ? 9.757 -3.646 -16.755 1.00 86.44 79 SER A CA 1
ATOM 577 C C . S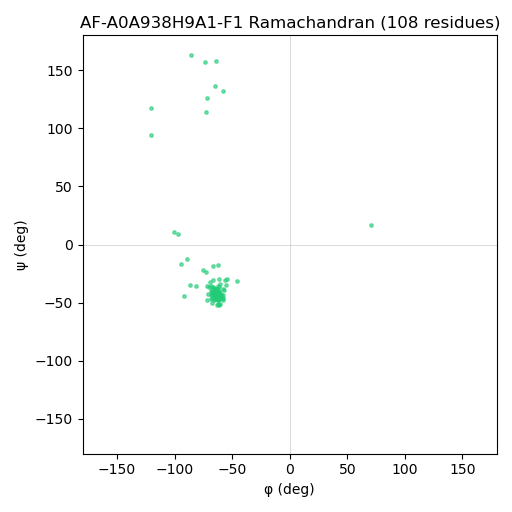ER A 1 79 ? 8.876 -2.415 -16.557 1.00 86.44 79 SER A C 1
ATOM 579 O O . SER A 1 79 ? 9.172 -1.566 -15.719 1.00 86.44 79 SER A O 1
ATOM 581 N N . LYS A 1 80 ? 7.721 -2.372 -17.232 1.00 89.25 80 LYS A N 1
ATOM 582 C CA . LYS A 1 80 ? 6.758 -1.281 -17.077 1.00 89.25 80 LYS A CA 1
ATOM 583 C C . LYS A 1 80 ? 6.183 -1.190 -15.662 1.00 89.25 80 LYS A C 1
ATOM 585 O O . LYS A 1 80 ? 5.997 -0.095 -15.148 1.00 89.25 80 LYS A O 1
ATOM 590 N N . LEU A 1 81 ? 5.919 -2.321 -15.006 1.00 91.19 81 LEU A N 1
ATOM 591 C CA . LEU A 1 81 ? 5.436 -2.328 -13.621 1.00 91.19 81 LEU A CA 1
ATOM 592 C C . LEU A 1 81 ? 6.511 -1.830 -12.643 1.00 91.19 81 LEU A C 1
ATOM 594 O O . LEU A 1 81 ? 6.199 -1.063 -11.734 1.00 91.19 81 LEU A O 1
ATOM 598 N N . ILE A 1 82 ? 7.768 -2.231 -12.851 1.00 91.19 82 ILE A N 1
ATOM 599 C CA . ILE A 1 82 ? 8.911 -1.774 -12.049 1.00 91.19 82 ILE A CA 1
ATOM 600 C C . ILE A 1 82 ? 9.138 -0.270 -12.247 1.00 91.19 82 ILE A C 1
ATOM 602 O O . ILE A 1 82 ? 9.283 0.467 -11.277 1.00 91.19 82 ILE A O 1
ATOM 606 N N . GLY A 1 83 ? 9.131 0.212 -13.490 1.00 90.31 83 GLY A N 1
ATOM 607 C CA . GLY A 1 83 ? 9.259 1.641 -13.771 1.00 90.31 83 GLY A CA 1
ATOM 608 C C . GLY A 1 83 ? 8.114 2.448 -13.155 1.00 90.3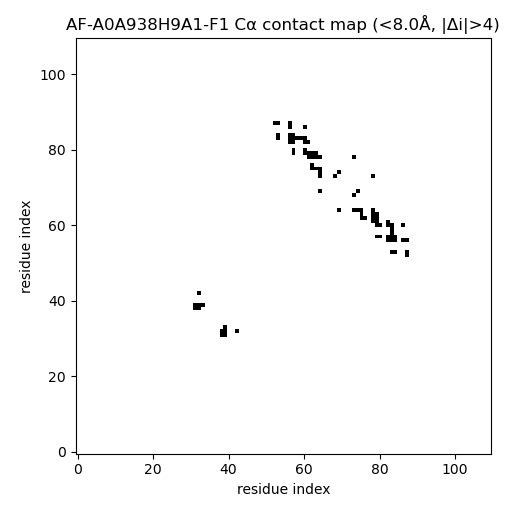1 83 GLY A C 1
ATOM 609 O O . GLY A 1 83 ? 8.356 3.467 -12.510 1.00 90.31 83 GLY A O 1
ATOM 610 N N . ALA A 1 84 ? 6.879 1.951 -13.250 1.00 93.56 84 ALA A N 1
ATOM 611 C CA . ALA A 1 84 ? 5.713 2.584 -12.644 1.00 93.56 84 ALA A CA 1
ATOM 612 C C . ALA A 1 84 ? 5.832 2.699 -11.119 1.00 93.56 84 ALA A C 1
ATOM 614 O O . ALA A 1 84 ? 5.543 3.757 -10.562 1.00 93.56 84 ALA A O 1
ATOM 615 N N . SER A 1 85 ? 6.276 1.639 -10.435 1.00 92.25 85 SER A N 1
ATOM 616 C CA . SER A 1 85 ? 6.430 1.660 -8.978 1.00 92.25 85 SER A CA 1
ATOM 617 C C . SER A 1 85 ? 7.562 2.586 -8.527 1.00 92.25 85 SER A C 1
ATOM 619 O O . SER A 1 85 ? 7.403 3.291 -7.531 1.00 92.25 85 SER A O 1
ATOM 621 N N . LEU A 1 86 ? 8.661 2.666 -9.284 1.00 94.00 86 LEU A N 1
ATOM 622 C CA . LEU A 1 86 ? 9.747 3.617 -9.026 1.00 94.00 86 LEU A CA 1
ATOM 623 C C . LEU A 1 86 ? 9.294 5.070 -9.214 1.00 94.00 86 LEU A C 1
ATOM 625 O O . LEU A 1 86 ? 9.520 5.901 -8.337 1.00 94.00 86 LEU A O 1
ATOM 629 N N . ILE A 1 87 ? 8.607 5.378 -10.318 1.00 94.44 87 ILE A N 1
ATOM 630 C CA . ILE A 1 87 ? 8.072 6.724 -10.575 1.00 94.44 87 ILE A CA 1
ATOM 631 C C . ILE A 1 87 ? 7.082 7.119 -9.472 1.00 94.44 87 ILE A C 1
ATOM 633 O O . ILE A 1 87 ? 7.165 8.222 -8.929 1.00 94.44 87 ILE A O 1
ATOM 637 N N . MET A 1 88 ? 6.181 6.209 -9.096 1.00 95.44 88 MET A N 1
ATOM 638 C CA . MET A 1 88 ? 5.236 6.421 -8.000 1.00 95.44 88 MET A CA 1
ATOM 639 C C . MET A 1 88 ? 5.962 6.711 -6.682 1.00 95.44 88 MET A C 1
ATOM 641 O O . MET A 1 88 ? 5.596 7.653 -5.973 1.00 95.44 88 MET A O 1
ATOM 645 N N . LEU A 1 89 ? 6.998 5.935 -6.352 1.00 95.56 89 LEU A N 1
ATOM 646 C CA . LEU A 1 89 ? 7.799 6.133 -5.146 1.00 95.56 89 LEU A CA 1
ATOM 647 C C . LEU A 1 89 ? 8.453 7.518 -5.135 1.00 95.56 89 LEU A C 1
ATOM 649 O O . LEU A 1 89 ? 8.410 8.193 -4.110 1.00 95.56 89 LEU A O 1
ATOM 653 N N . TYR A 1 90 ? 9.006 7.978 -6.260 1.00 94.38 90 TYR A N 1
ATOM 654 C CA . TYR A 1 90 ? 9.633 9.300 -6.342 1.00 94.38 90 TYR A CA 1
ATOM 655 C C . TYR A 1 90 ? 8.621 10.430 -6.152 1.00 94.38 90 TYR A C 1
ATOM 657 O O . TYR A 1 90 ? 8.862 11.337 -5.355 1.00 94.38 90 TYR A O 1
ATOM 665 N N . ILE A 1 91 ? 7.467 10.353 -6.821 1.00 94.62 91 ILE A N 1
ATOM 666 C CA . ILE A 1 91 ? 6.406 11.363 -6.700 1.00 94.62 91 ILE A CA 1
ATOM 667 C C . ILE A 1 91 ? 5.912 11.442 -5.254 1.00 94.62 91 ILE A C 1
ATOM 669 O O . ILE A 1 91 ? 5.864 12.523 -4.669 1.00 94.62 91 ILE A O 1
ATOM 673 N N . THR A 1 92 ? 5.565 10.296 -4.666 1.00 94.69 92 THR A N 1
ATOM 674 C CA . THR A 1 92 ? 5.014 10.234 -3.305 1.00 94.69 92 THR A CA 1
ATOM 675 C C . THR A 1 92 ? 6.038 10.637 -2.249 1.00 94.69 92 THR A C 1
ATOM 677 O O . THR A 1 92 ? 5.684 11.364 -1.322 1.00 94.69 92 THR A O 1
ATOM 680 N N . SER A 1 93 ? 7.307 10.253 -2.409 1.00 95.06 93 SER A N 1
ATOM 681 C CA . SER A 1 93 ? 8.394 10.659 -1.507 1.00 95.06 93 SER A CA 1
ATOM 682 C C . SER A 1 93 ? 8.581 12.173 -1.490 1.00 95.06 93 SER A C 1
ATOM 684 O O . SER A 1 93 ? 8.551 12.779 -0.422 1.00 95.06 93 SER A O 1
ATOM 686 N N . ILE A 1 94 ? 8.721 12.799 -2.665 1.00 96.31 94 ILE A N 1
ATOM 687 C CA . ILE A 1 94 ? 8.920 14.251 -2.769 1.00 96.31 94 ILE A CA 1
ATOM 688 C C . ILE A 1 94 ? 7.696 14.992 -2.228 1.00 96.31 94 ILE A C 1
ATOM 690 O O . ILE A 1 94 ? 7.841 15.909 -1.420 1.00 96.31 94 ILE A O 1
ATOM 694 N N . LEU A 1 95 ? 6.492 14.573 -2.627 1.00 94.75 95 LEU A N 1
ATOM 695 C CA . LEU A 1 95 ? 5.247 15.192 -2.180 1.00 94.75 95 LEU A CA 1
ATOM 696 C C . LEU A 1 95 ? 5.107 15.134 -0.655 1.00 94.75 95 LEU A C 1
ATOM 698 O O . LEU A 1 95 ? 4.811 16.147 -0.026 1.00 94.75 95 LEU A O 1
ATOM 702 N N . THR A 1 96 ? 5.371 13.971 -0.059 1.00 94.56 96 THR A N 1
ATOM 703 C CA . THR A 1 96 ? 5.315 13.783 1.397 1.00 94.56 96 THR A CA 1
ATOM 704 C C . THR A 1 96 ? 6.324 14.679 2.101 1.00 94.56 96 THR A C 1
ATOM 706 O O . THR A 1 96 ? 5.979 15.339 3.077 1.00 94.56 96 THR A O 1
ATOM 709 N N . PHE A 1 97 ? 7.553 14.751 1.587 1.00 96.56 97 PHE A N 1
ATOM 710 C CA . PHE A 1 97 ? 8.601 15.576 2.177 1.00 96.56 97 PHE A CA 1
ATOM 711 C C . PHE A 1 97 ? 8.233 17.066 2.157 1.00 96.56 97 PHE A C 1
ATOM 713 O O . PHE A 1 97 ? 8.356 17.747 3.172 1.00 96.56 97 PHE A O 1
ATOM 720 N N . VAL A 1 98 ? 7.716 17.565 1.029 1.00 96.62 98 VAL A N 1
ATOM 721 C CA . VAL A 1 98 ? 7.259 18.959 0.895 1.00 96.62 98 VAL A CA 1
ATOM 722 C C . VAL A 1 98 ? 6.099 19.254 1.846 1.00 96.62 98 VAL A C 1
ATOM 724 O O . VAL A 1 98 ? 6.134 20.260 2.552 1.00 96.62 98 VAL A O 1
ATOM 727 N N . LEU A 1 99 ? 5.087 18.381 1.892 1.00 95.06 99 LEU A N 1
ATOM 728 C CA . LEU A 1 99 ? 3.925 18.555 2.767 1.00 95.06 99 LEU A CA 1
ATOM 729 C C . LEU A 1 99 ? 4.315 18.565 4.245 1.00 95.06 99 LEU A C 1
ATOM 731 O O . LEU A 1 99 ? 3.793 19.380 5.002 1.00 95.06 99 LEU A O 1
ATOM 735 N N . LEU A 1 100 ? 5.246 17.697 4.640 1.00 95.75 100 LEU A N 1
ATOM 736 C CA . LEU A 1 100 ? 5.758 17.641 6.003 1.00 95.75 100 LEU A CA 1
ATOM 737 C C . LEU A 1 100 ? 6.465 18.948 6.369 1.00 95.75 100 LEU A C 1
ATOM 739 O O . LEU A 1 100 ? 6.100 19.578 7.355 1.00 95.75 100 LEU A O 1
ATOM 743 N N . VAL A 1 101 ? 7.419 19.403 5.550 1.00 96.44 101 VAL A N 1
ATOM 744 C CA . VAL A 1 101 ? 8.179 20.636 5.824 1.00 96.44 101 VAL A CA 1
ATOM 745 C C . VAL A 1 101 ? 7.261 21.859 5.899 1.00 96.44 101 VAL A C 1
ATOM 747 O O . VAL A 1 101 ? 7.388 22.672 6.812 1.00 96.44 101 VAL A O 1
ATOM 750 N N . VAL A 1 102 ? 6.315 21.994 4.966 1.00 96.12 102 VAL A N 1
ATOM 751 C CA . VAL A 1 102 ? 5.341 23.096 4.985 1.00 96.12 102 VAL A CA 1
ATOM 752 C C . VAL A 1 102 ? 4.437 23.009 6.216 1.00 96.12 102 VAL A C 1
ATOM 754 O O . VAL A 1 102 ? 4.167 24.034 6.839 1.00 96.12 102 VAL A O 1
ATOM 757 N N . GLY A 1 103 ? 3.998 21.804 6.590 1.00 95.44 103 GLY A N 1
ATOM 758 C CA . GLY A 1 103 ? 3.194 21.568 7.788 1.00 95.44 103 GLY A CA 1
ATOM 759 C C . GLY A 1 103 ? 3.894 22.029 9.066 1.00 95.44 103 GLY A C 1
ATOM 760 O O . GLY A 1 103 ? 3.293 22.753 9.858 1.00 95.44 103 GLY A O 1
ATOM 761 N N . GLU A 1 104 ? 5.175 21.694 9.221 1.00 94.44 104 GLU A N 1
ATOM 762 C CA . GLU A 1 104 ? 5.999 22.123 10.358 1.00 94.44 104 GLU A CA 1
ATOM 763 C C . GLU A 1 104 ? 6.158 23.651 10.409 1.00 94.44 104 GLU A C 1
ATOM 765 O O . GLU A 1 104 ? 5.941 24.263 11.453 1.00 94.44 104 GLU A O 1
ATOM 770 N N . ILE A 1 105 ? 6.463 24.300 9.277 1.00 95.69 105 ILE A N 1
ATOM 771 C CA . ILE A 1 105 ? 6.624 25.765 9.219 1.00 95.69 105 ILE A CA 1
ATOM 772 C C . ILE A 1 105 ? 5.317 26.478 9.583 1.00 95.69 105 ILE A C 1
ATOM 774 O O . ILE A 1 105 ? 5.321 27.425 10.368 1.00 95.69 105 ILE A O 1
ATOM 778 N N . LEU A 1 106 ? 4.191 26.033 9.022 1.00 95.31 106 LEU A N 1
ATOM 779 C CA . LEU A 1 106 ? 2.883 26.623 9.305 1.00 95.31 106 LEU A CA 1
ATOM 780 C C . LEU A 1 106 ? 2.464 26.405 10.761 1.00 95.31 106 LEU A C 1
ATOM 782 O O . LEU A 1 106 ? 1.875 27.304 11.358 1.00 95.31 106 LEU A O 1
ATOM 786 N N . SER A 1 107 ? 2.777 25.239 11.333 1.00 94.69 107 SER A N 1
ATOM 787 C CA . SER A 1 107 ? 2.515 24.961 12.744 1.00 94.69 107 SER A CA 1
ATOM 788 C C . SER A 1 107 ? 3.406 25.780 13.677 1.00 94.69 107 SER A C 1
ATOM 790 O O . SER A 1 107 ? 2.959 26.121 14.762 1.00 94.69 107 SER A O 1
ATOM 792 N N . ALA A 1 108 ? 4.641 26.098 13.283 1.00 90.62 108 ALA A N 1
ATOM 793 C CA . ALA A 1 108 ? 5.558 26.911 14.083 1.00 90.62 108 ALA A CA 1
ATOM 794 C C . ALA A 1 108 ? 5.216 28.414 14.069 1.00 90.62 10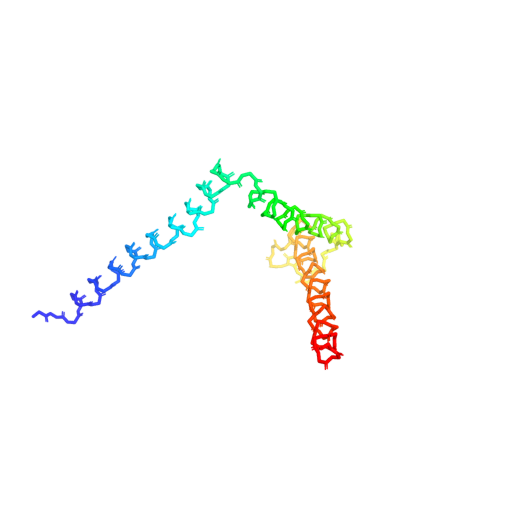8 ALA A C 1
ATOM 796 O O . ALA A 1 108 ? 5.639 29.152 14.957 1.00 90.62 108 ALA A O 1
ATOM 797 N N . LEU A 1 109 ? 4.481 28.879 13.054 1.00 90.00 109 LEU A N 1
ATOM 798 C CA . LEU A 1 109 ? 4.051 30.275 12.909 1.00 90.00 109 LEU A CA 1
ATOM 799 C C . LEU A 1 109 ? 2.703 30.583 13.583 1.00 90.00 109 LEU A C 1
ATOM 801 O O . LEU A 1 109 ? 2.347 31.758 13.688 1.00 90.00 109 LEU A O 1
ATOM 805 N N . ARG A 1 110 ? 1.947 29.557 13.988 1.00 77.88 110 ARG A N 1
ATOM 806 C CA . ARG A 1 110 ? 0.632 29.676 14.629 1.00 77.88 110 ARG A CA 1
ATOM 807 C C . ARG A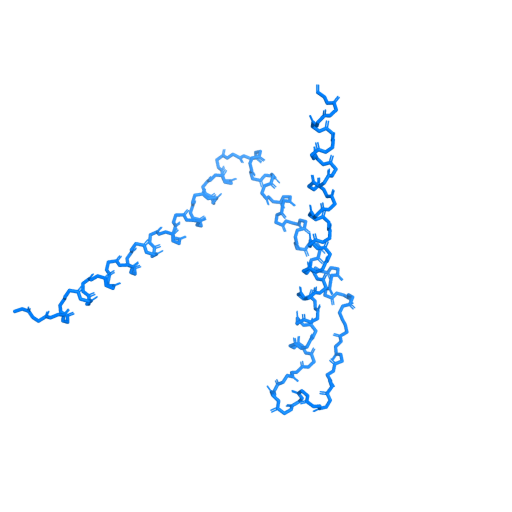 1 110 ? 0.727 29.459 16.133 1.00 77.88 110 ARG A C 1
ATOM 809 O O . ARG A 1 110 ? 0.021 30.205 16.846 1.00 77.88 110 ARG A O 1
#

Mean predicted aligned error: 8.9 Å

pLDDT: mean 88.18, std 8.05, range [55.53, 96.75]

Solvent-accessible surface area (backbone atoms only — not comparable to full-atom values): 5952 Å² total; per-residue (Å²): 137,60,73,62,59,59,52,53,53,50,49,52,49,49,51,52,52,48,51,51,48,53,50,46,69,52,46,52,59,54,52,46,38,71,76,32,65,67,59,28,49,55,51,49,50,55,53,47,51,52,51,51,47,42,51,53,21,42,71,72,26,57,51,71,64,58,76,87,43,48,84,74,71,52,44,44,67,54,36,18,53,53,41,9,53,52,48,32,48,52,53,52,50,53,51,50,53,52,53,50,55,51,49,53,54,56,60,73,75,105

Radius of gyration: 21.88 Å; Cα contacts (8 Å, |Δi|>4): 45; chains: 1; bounding box: 42×62×50 Å